Protein AF-A0A6B3DPB6-F1 (afdb_monomer_lite)

Sequence (74 aa):
MSDGVGPAVHALPDGEAELSLVVRLPWEDVARLGQEAGRLAARLQRPVTLDEAAGHRLRSTPLGAHAKPAGAQP

Secondary structure (DSSP, 8-state):
-------SEEE-TTS-EEE-------HHHHHHHHHHHHHHHHHHTS---HHHHHHHHHHHS-TT-----S----

Radius of gyration: 16.49 Å; chains: 1; bounding box: 36×41×41 Å

Foldseek 3Di:
DDPPPDPQWAADPVRDIDGDDDDDDDVVVLVVLVVQQVVVCVVVVHRGDSVRSVVVCVVPPDPPPDPPPDDDDD

Structure (mmCIF, N/CA/C/O backbone):
data_AF-A0A6B3DPB6-F1
#
_entry.id   AF-A0A6B3DPB6-F1
#
loop_
_atom_site.group_PDB
_atom_site.id
_atom_site.type_symbol
_atom_site.label_atom_id
_atom_site.label_alt_id
_atom_site.label_comp_id
_atom_site.label_asym_id
_atom_site.label_entity_id
_atom_site.label_seq_id
_atom_site.pdbx_PDB_ins_code
_atom_site.Cartn_x
_atom_site.Cartn_y
_atom_site.Cartn_z
_atom_site.occupancy
_atom_site.B_iso_or_equiv
_atom_site.auth_seq_id
_atom_site.auth_comp_id
_atom_site.auth_asym_id
_atom_site.auth_atom_id
_atom_site.pdbx_PDB_model_num
ATOM 1 N N . MET A 1 1 ? -8.400 8.881 -24.810 1.00 44.34 1 MET A N 1
ATOM 2 C CA . MET A 1 1 ? -7.597 8.296 -23.718 1.00 44.34 1 MET A CA 1
ATOM 3 C C . MET A 1 1 ? -6.240 8.949 -23.826 1.00 44.34 1 MET A C 1
ATOM 5 O O . MET A 1 1 ? -5.494 8.610 -24.730 1.00 44.34 1 MET A O 1
ATOM 9 N N . SER A 1 2 ? -6.012 10.007 -23.055 1.00 42.31 2 SER A N 1
ATOM 10 C CA . SER A 1 2 ? -4.764 10.762 -23.137 1.00 42.31 2 SER A CA 1
ATOM 11 C C . SER A 1 2 ? -3.773 10.140 -22.162 1.00 42.31 2 SER A C 1
ATOM 13 O O . SER A 1 2 ? -3.947 10.283 -20.954 1.00 42.31 2 SER A O 1
ATOM 15 N N . ASP A 1 3 ? -2.772 9.437 -22.690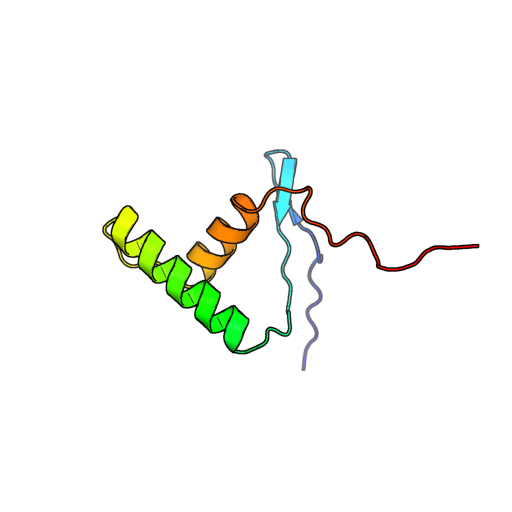 1.00 55.88 3 ASP A N 1
ATOM 16 C CA . ASP A 1 3 ? -1.555 9.071 -21.964 1.00 55.88 3 ASP A CA 1
ATOM 17 C C . ASP A 1 3 ? -0.767 10.353 -21.677 1.00 55.88 3 ASP A C 1
ATOM 19 O O . ASP A 1 3 ? 0.050 10.819 -22.472 1.00 55.88 3 ASP A O 1
ATOM 23 N N . GLY A 1 4 ? -1.079 10.983 -20.549 1.00 54.22 4 GLY A N 1
ATOM 24 C CA . GLY A 1 4 ? -0.283 12.066 -19.994 1.00 54.22 4 GLY A CA 1
ATOM 25 C C . GLY A 1 4 ? 0.949 11.488 -19.314 1.00 54.22 4 GLY A C 1
ATOM 26 O O . GLY A 1 4 ? 0.957 11.337 -18.096 1.00 54.22 4 GLY A O 1
ATOM 27 N N . VAL A 1 5 ? 1.988 11.150 -20.080 1.00 59.06 5 VAL A N 1
ATOM 28 C CA . VAL A 1 5 ? 3.304 10.840 -19.505 1.00 59.06 5 VAL A CA 1
ATOM 29 C C . VAL A 1 5 ? 3.935 12.161 -19.066 1.00 59.06 5 VAL A C 1
ATOM 31 O O . VAL A 1 5 ? 4.645 12.824 -19.820 1.00 59.06 5 VAL A O 1
ATOM 34 N N . GLY A 1 6 ? 3.627 12.568 -17.834 1.00 58.34 6 GLY A N 1
ATOM 35 C CA . GLY A 1 6 ? 4.503 13.461 -17.081 1.00 58.34 6 GLY A CA 1
ATOM 36 C C . GLY A 1 6 ? 5.875 12.801 -16.873 1.00 58.34 6 GLY A C 1
ATOM 37 O O . GLY A 1 6 ? 6.017 11.595 -17.104 1.00 58.34 6 GLY A O 1
ATOM 38 N N . PRO A 1 7 ? 6.910 13.554 -16.460 1.00 57.53 7 PRO A N 1
ATOM 39 C CA . PRO A 1 7 ? 8.207 12.956 -16.167 1.00 57.53 7 PRO A CA 1
ATOM 40 C C . PRO A 1 7 ? 8.027 11.835 -15.136 1.00 57.53 7 PRO A C 1
ATOM 42 O O . PRO A 1 7 ? 7.482 12.060 -14.060 1.00 57.53 7 PRO A O 1
ATOM 45 N N . ALA A 1 8 ? 8.477 10.621 -15.472 1.00 70.00 8 ALA A N 1
ATOM 46 C CA . ALA A 1 8 ? 8.337 9.438 -14.614 1.00 70.00 8 ALA A CA 1
ATOM 47 C C . ALA A 1 8 ? 9.042 9.590 -13.251 1.00 70.00 8 ALA A C 1
ATOM 49 O O . ALA A 1 8 ? 8.782 8.819 -12.328 1.00 70.00 8 ALA A O 1
ATOM 50 N N . VAL A 1 9 ? 9.939 10.577 -13.147 1.00 80.69 9 VAL A N 1
ATOM 51 C CA . VAL A 1 9 ? 10.727 10.910 -11.964 1.00 80.69 9 VAL A CA 1
ATOM 52 C C . VAL A 1 9 ? 10.825 12.436 -11.851 1.00 80.69 9 VAL A C 1
ATOM 54 O O . VAL A 1 9 ? 11.298 13.089 -12.784 1.00 80.69 9 VAL A O 1
ATOM 57 N N . HIS A 1 10 ? 10.403 13.005 -10.723 1.00 85.31 10 HIS A N 1
ATOM 58 C CA . HIS A 1 10 ? 10.536 14.427 -10.404 1.00 85.31 10 HIS A CA 1
ATOM 59 C C . HIS A 1 10 ? 11.528 14.613 -9.254 1.00 85.31 10 HIS A C 1
ATOM 61 O O . HIS A 1 10 ? 11.293 14.121 -8.159 1.00 85.31 10 HIS A O 1
ATOM 67 N N . ALA A 1 11 ? 12.647 15.296 -9.495 1.00 87.06 11 ALA A N 1
ATOM 68 C CA . ALA A 1 11 ? 13.625 15.575 -8.444 1.00 87.06 11 ALA A CA 1
ATOM 69 C C . ALA A 1 11 ? 13.091 16.627 -7.461 1.00 87.06 11 ALA A C 1
ATOM 71 O O . ALA A 1 11 ? 12.521 17.636 -7.880 1.00 87.06 11 ALA A O 1
ATOM 72 N N . LEU A 1 12 ? 13.316 16.402 -6.170 1.00 89.12 12 LEU A N 1
ATOM 73 C CA . LEU A 1 12 ? 12.919 17.286 -5.083 1.00 89.12 12 LEU A CA 1
ATOM 74 C C . LEU A 1 12 ? 14.115 18.133 -4.595 1.00 89.12 12 LEU A C 1
ATOM 76 O O . LEU A 1 12 ? 15.272 17.741 -4.772 1.00 89.12 12 LEU A O 1
ATOM 80 N N . PRO A 1 13 ? 13.873 19.318 -3.994 1.00 87.44 13 PRO A N 1
ATOM 81 C CA . PRO A 1 13 ? 14.942 20.236 -3.577 1.00 87.44 13 PRO A CA 1
ATOM 82 C C . PRO A 1 13 ? 15.893 19.692 -2.500 1.00 87.44 13 PRO A C 1
ATOM 84 O O . PRO A 1 13 ? 16.986 20.223 -2.324 1.00 87.44 13 PRO A O 1
ATOM 87 N N . ASP A 1 14 ? 15.479 18.663 -1.769 1.00 87.75 14 ASP A N 1
ATOM 88 C CA . ASP A 1 14 ? 16.251 17.962 -0.737 1.00 87.75 14 ASP A CA 1
ATOM 89 C C . ASP A 1 14 ? 17.190 16.882 -1.307 1.00 87.75 14 ASP A C 1
ATOM 91 O O . ASP A 1 14 ? 17.932 16.246 -0.558 1.00 87.75 14 ASP A O 1
ATOM 95 N N . GLY A 1 15 ? 17.203 16.707 -2.631 1.00 86.44 15 GLY A N 1
ATOM 96 C CA . GLY A 1 15 ? 17.964 15.661 -3.306 1.00 86.44 15 GLY A CA 1
ATOM 97 C C . GLY A 1 15 ? 17.221 14.329 -3.402 1.00 86.44 15 GLY A C 1
ATOM 98 O O . GLY A 1 15 ? 17.809 13.354 -3.871 1.00 86.44 15 GLY A O 1
ATOM 99 N N . GLU A 1 16 ? 15.951 14.270 -2.993 1.00 85.44 16 GLU A N 1
ATOM 100 C CA . GLU A 1 16 ? 15.084 13.117 -3.224 1.00 85.44 16 GLU A CA 1
ATOM 101 C C . GLU A 1 16 ? 14.440 13.163 -4.622 1.00 85.44 16 GLU A C 1
ATOM 103 O O . GLU A 1 16 ? 14.678 14.065 -5.430 1.00 85.44 16 GLU A O 1
ATOM 108 N N . ALA A 1 17 ? 13.632 12.152 -4.939 1.00 85.19 17 ALA A N 1
ATOM 109 C CA . ALA A 1 17 ? 12.849 12.119 -6.163 1.00 85.19 17 ALA A CA 1
ATOM 110 C C . ALA A 1 17 ? 11.474 11.481 -5.931 1.00 85.19 17 ALA A C 1
ATOM 112 O O . ALA A 1 17 ? 11.352 10.459 -5.258 1.00 85.19 17 ALA A O 1
ATOM 113 N N . GLU A 1 18 ? 10.448 12.061 -6.541 1.00 83.56 18 GLU A N 1
ATOM 114 C CA . GLU A 1 18 ? 9.085 11.551 -6.582 1.00 83.56 18 GLU A CA 1
ATOM 115 C C . GLU A 1 18 ? 8.863 10.722 -7.855 1.00 83.56 18 GLU A C 1
ATOM 117 O O . GLU A 1 18 ? 9.261 11.123 -8.951 1.00 83.56 18 GLU A O 1
ATOM 122 N N . LEU A 1 19 ? 8.221 9.556 -7.720 1.00 82.75 19 LEU A N 1
ATOM 123 C CA . LEU A 1 19 ? 7.863 8.672 -8.831 1.00 82.75 19 LEU A CA 1
ATOM 124 C C . LEU A 1 19 ? 6.384 8.286 -8.745 1.00 82.75 19 LEU A C 1
ATOM 126 O O . LEU A 1 19 ? 5.908 7.875 -7.688 1.00 82.75 19 LEU A O 1
ATOM 130 N N . SER A 1 20 ? 5.682 8.334 -9.879 1.00 82.44 20 SER A N 1
ATOM 131 C CA . SER A 1 20 ? 4.320 7.799 -10.020 1.00 82.44 20 SER A CA 1
ATOM 132 C C . SER A 1 20 ? 4.353 6.469 -10.771 1.00 82.44 20 SER A C 1
ATOM 134 O O . SER A 1 20 ? 4.798 6.406 -11.916 1.00 82.44 20 SER A O 1
ATOM 136 N N . LEU A 1 21 ? 3.889 5.394 -10.129 1.00 79.56 21 LEU A N 1
ATOM 137 C CA . LEU A 1 21 ? 3.952 4.027 -10.655 1.00 79.56 21 LEU A CA 1
ATOM 138 C C . LEU A 1 21 ? 2.575 3.363 -10.601 1.00 79.56 21 LEU A C 1
ATOM 140 O O . LEU A 1 21 ? 1.884 3.430 -9.587 1.00 79.56 21 LEU A O 1
ATOM 144 N N . VAL A 1 22 ? 2.215 2.643 -11.664 1.00 84.50 22 VAL A N 1
ATOM 145 C CA . VAL A 1 22 ? 1.079 1.712 -11.655 1.00 84.50 22 VAL A CA 1
ATOM 146 C C . VAL A 1 22 ? 1.633 0.296 -11.557 1.00 84.50 22 VAL A C 1
ATOM 148 O O . VAL A 1 22 ? 2.318 -0.174 -12.464 1.00 84.50 22 VAL A O 1
ATOM 151 N N . VAL A 1 23 ? 1.340 -0.394 -10.455 1.00 83.62 23 VAL A N 1
ATOM 152 C CA . VAL A 1 23 ? 1.801 -1.766 -10.206 1.00 83.62 23 VAL A CA 1
ATOM 153 C C . VAL A 1 23 ? 0.626 -2.733 -10.129 1.00 83.62 23 VAL A C 1
ATOM 155 O O . VAL A 1 23 ? -0.455 -2.394 -9.652 1.00 83.62 23 VAL A O 1
ATOM 158 N N . ARG A 1 24 ? 0.842 -3.971 -10.580 1.00 90.31 24 ARG A N 1
ATOM 159 C CA . ARG A 1 24 ? -0.106 -5.069 -10.370 1.00 90.31 24 ARG A CA 1
ATOM 160 C C . ARG A 1 24 ? 0.297 -5.819 -9.110 1.00 90.31 24 ARG A C 1
ATOM 162 O O . ARG A 1 24 ? 1.367 -6.419 -9.078 1.00 90.31 24 ARG A O 1
ATOM 169 N N . LEU A 1 25 ? -0.564 -5.790 -8.100 1.00 87.38 25 LEU A N 1
ATOM 170 C CA . LEU A 1 25 ? -0.346 -6.488 -6.836 1.00 87.38 25 LEU A CA 1
ATOM 171 C C . LEU A 1 25 ? -1.345 -7.643 -6.686 1.00 87.38 25 LEU A C 1
ATOM 173 O O . LEU A 1 25 ? -2.531 -7.449 -6.972 1.00 87.38 25 LEU A O 1
ATOM 177 N N . PRO 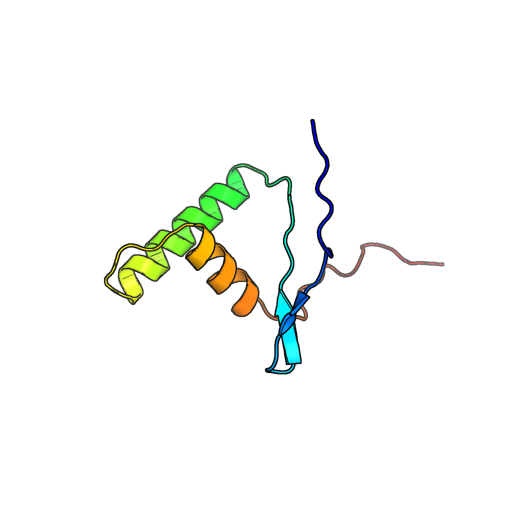A 1 26 ? -0.899 -8.827 -6.232 1.00 94.88 26 PRO A N 1
ATOM 178 C CA . PRO A 1 26 ? -1.795 -9.872 -5.749 1.00 94.88 26 PRO A CA 1
ATOM 179 C C . PRO A 1 26 ? -2.662 -9.368 -4.590 1.00 94.88 26 PRO A C 1
ATOM 181 O O . PRO A 1 26 ? -2.259 -8.480 -3.831 1.00 94.88 26 PRO A O 1
ATOM 184 N N . TRP A 1 27 ? -3.843 -9.959 -4.411 1.00 93.25 27 TRP A N 1
ATOM 185 C CA . TRP A 1 27 ? -4.761 -9.543 -3.345 1.00 93.25 27 TRP A CA 1
ATOM 186 C C . TRP A 1 27 ? -4.183 -9.801 -1.946 1.00 93.25 27 TRP A C 1
ATOM 188 O O . TRP A 1 27 ? -4.436 -9.050 -1.005 1.00 93.25 27 TRP A O 1
ATOM 198 N N . GLU A 1 28 ? -3.325 -10.809 -1.816 1.00 96.00 28 GLU A N 1
ATOM 199 C CA . GLU A 1 28 ? -2.588 -11.136 -0.599 1.00 96.00 28 GLU A CA 1
ATOM 200 C C . GLU A 1 28 ? -1.637 -10.001 -0.193 1.00 96.00 28 GLU A C 1
ATOM 202 O O . GLU A 1 28 ? -1.487 -9.700 0.993 1.00 96.00 28 GLU A O 1
ATOM 207 N N . ASP A 1 29 ? -1.009 -9.334 -1.166 1.00 92.25 29 ASP A N 1
ATOM 208 C CA . ASP A 1 29 ? -0.140 -8.186 -0.907 1.00 92.25 29 ASP A CA 1
ATOM 209 C C . ASP A 1 29 ? -0.921 -6.948 -0.489 1.00 92.25 29 ASP A C 1
ATOM 211 O O . ASP A 1 29 ? -0.507 -6.257 0.448 1.00 92.25 29 ASP A O 1
ATOM 215 N N . VAL A 1 30 ? -2.080 -6.718 -1.107 1.00 92.88 30 VAL A N 1
ATOM 216 C CA . VAL A 1 30 ? -3.012 -5.659 -0.696 1.00 92.88 30 VAL A CA 1
ATOM 217 C C . VAL A 1 30 ? -3.492 -5.902 0.737 1.00 92.88 30 VAL A C 1
ATOM 219 O O . VAL A 1 30 ? -3.457 -4.991 1.5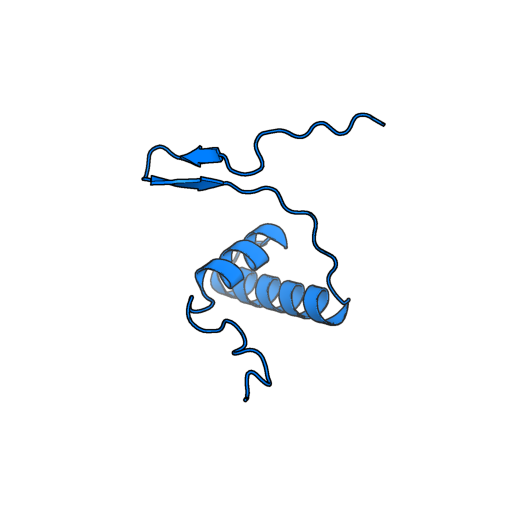65 1.00 92.88 30 VAL A O 1
ATOM 222 N N . ALA A 1 31 ? -3.846 -7.142 1.082 1.00 95.56 31 ALA A N 1
ATOM 223 C CA . ALA A 1 31 ? -4.237 -7.504 2.441 1.00 95.56 31 ALA A CA 1
ATOM 224 C C . ALA A 1 31 ? -3.099 -7.274 3.453 1.00 95.56 31 ALA A C 1
ATOM 226 O O . ALA A 1 31 ? -3.334 -6.728 4.532 1.00 95.56 31 ALA A O 1
ATOM 227 N N . ARG A 1 32 ? -1.849 -7.620 3.106 1.00 93.88 32 ARG A N 1
ATOM 228 C CA . ARG A 1 32 ? -0.673 -7.326 3.947 1.00 93.88 32 ARG A CA 1
ATOM 229 C C . ARG A 1 32 ? -0.479 -5.825 4.177 1.00 93.88 32 ARG A C 1
ATOM 231 O O . ARG A 1 32 ? -0.116 -5.438 5.287 1.00 93.88 32 ARG A O 1
ATOM 238 N N . LEU A 1 33 ? -0.719 -4.989 3.165 1.00 94.31 33 LEU A N 1
ATOM 239 C CA . LEU A 1 33 ? -0.687 -3.528 3.310 1.00 94.31 33 LEU A CA 1
ATOM 240 C C . LEU A 1 33 ? -1.813 -3.021 4.219 1.00 94.31 33 LEU A C 1
ATOM 242 O O . LEU A 1 33 ? -1.555 -2.184 5.078 1.00 94.31 33 LEU A O 1
ATOM 246 N N . GLY A 1 34 ? -3.023 -3.575 4.109 1.00 95.44 34 GLY A N 1
ATOM 247 C CA . GLY A 1 34 ? -4.126 -3.258 5.022 1.00 95.44 34 GLY A CA 1
ATOM 248 C C . GLY A 1 34 ? -3.806 -3.594 6.485 1.00 95.44 34 GLY A C 1
ATOM 249 O O . GLY A 1 34 ? -4.074 -2.794 7.380 1.00 95.44 34 GLY A O 1
ATOM 250 N N . GLN A 1 35 ? -3.156 -4.734 6.739 1.00 95.81 35 GLN A N 1
ATOM 251 C CA . GLN A 1 35 ? -2.696 -5.094 8.087 1.00 95.81 35 GLN A CA 1
ATOM 252 C C . GLN A 1 35 ? -1.626 -4.130 8.614 1.00 95.81 35 GLN A C 1
ATOM 254 O O . GLN A 1 35 ? -1.634 -3.772 9.792 1.00 95.81 35 GLN A O 1
ATOM 259 N N . GLU A 1 36 ? -0.715 -3.682 7.749 1.00 95.88 36 GLU A N 1
ATOM 260 C CA . GLU A 1 36 ? 0.272 -2.662 8.107 1.00 95.88 36 GLU A CA 1
ATOM 261 C C . GLU A 1 36 ? -0.391 -1.317 8.421 1.00 95.88 36 GLU A C 1
ATOM 263 O O . GLU A 1 36 ? -0.036 -0.691 9.417 1.00 95.88 36 GLU A O 1
ATOM 268 N N . ALA A 1 37 ? -1.403 -0.911 7.650 1.00 97.12 37 ALA A N 1
ATOM 269 C CA . ALA A 1 37 ? -2.193 0.285 7.936 1.00 97.12 37 ALA A CA 1
ATOM 270 C C . ALA A 1 37 ? -2.869 0.192 9.311 1.00 97.12 37 ALA A C 1
ATOM 272 O O . ALA A 1 37 ? -2.791 1.135 10.093 1.00 97.12 37 ALA A O 1
ATOM 273 N N . GLY A 1 38 ? -3.450 -0.964 9.653 1.00 96.94 38 GLY A N 1
ATOM 274 C CA . GLY A 1 38 ? -4.032 -1.211 10.976 1.00 96.94 38 GLY A CA 1
ATOM 275 C C . GLY A 1 38 ? -3.006 -1.111 12.109 1.00 96.94 38 GLY A C 1
ATOM 276 O O . GLY A 1 38 ? -3.256 -0.451 13.120 1.00 96.94 38 GLY A O 1
ATOM 277 N N . ARG A 1 39 ? -1.814 -1.699 11.929 1.00 96.38 39 ARG A N 1
ATOM 278 C CA . ARG A 1 39 ? -0.705 -1.566 12.890 1.00 96.38 39 ARG A CA 1
ATOM 279 C C . ARG A 1 39 ? -0.264 -0.116 13.057 1.00 96.38 39 ARG A C 1
ATOM 281 O O . ARG A 1 39 ? -0.065 0.338 14.184 1.00 96.38 39 ARG A O 1
ATOM 288 N N . LEU A 1 40 ? -0.116 0.612 11.953 1.00 97.00 40 LEU A N 1
ATOM 289 C CA . LEU A 1 40 ? 0.319 2.002 11.971 1.00 97.00 40 LEU A CA 1
ATOM 290 C C . LEU A 1 40 ? -0.745 2.906 12.606 1.00 97.00 40 LEU A C 1
ATOM 292 O O . LEU A 1 40 ? -0.399 3.761 13.416 1.00 97.00 40 LEU A O 1
ATOM 296 N N . ALA A 1 41 ? -2.026 2.663 12.327 1.00 97.81 41 ALA A N 1
ATOM 297 C CA . ALA A 1 41 ? -3.143 3.373 12.942 1.00 97.81 41 ALA A CA 1
ATOM 298 C C . ALA A 1 41 ? -3.179 3.173 14.462 1.00 97.81 41 ALA A C 1
ATOM 300 O O . ALA A 1 41 ? -3.295 4.142 15.211 1.00 97.81 41 ALA A O 1
ATOM 301 N N . ALA A 1 42 ? -2.990 1.935 14.930 1.00 97.75 42 ALA A N 1
ATOM 302 C CA . ALA A 1 42 ? -2.891 1.638 16.356 1.00 97.75 42 ALA A CA 1
ATOM 303 C C . ALA A 1 42 ? -1.668 2.310 17.002 1.00 97.75 42 ALA A C 1
ATOM 305 O O . ALA A 1 42 ? -1.760 2.838 18.107 1.00 97.75 42 ALA A O 1
ATOM 306 N N . ARG A 1 43 ? -0.519 2.342 16.319 1.00 96.81 43 ARG A N 1
ATOM 307 C CA . ARG A 1 43 ? 0.6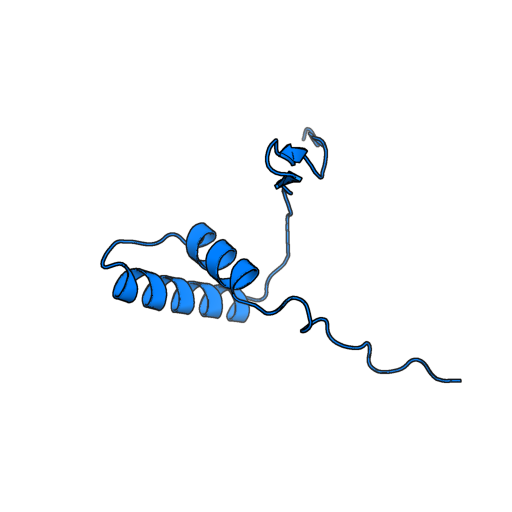93 2.994 16.838 1.00 96.81 43 ARG A CA 1
ATOM 308 C C . ARG A 1 43 ? 0.558 4.515 16.902 1.00 96.81 43 ARG A C 1
ATOM 310 O O . ARG A 1 43 ? 1.016 5.125 17.862 1.00 96.81 43 ARG A O 1
ATOM 317 N N . LEU A 1 44 ? -0.022 5.121 15.872 1.00 96.94 44 LEU A N 1
ATOM 318 C CA . LEU A 1 44 ? -0.138 6.574 15.741 1.00 96.94 44 LEU A CA 1
ATOM 319 C C . LEU A 1 44 ? -1.429 7.127 16.354 1.00 96.94 44 LEU A C 1
ATOM 321 O O . LEU A 1 44 ? -1.605 8.342 16.368 1.00 96.94 44 LEU A O 1
ATOM 325 N N . GLN A 1 45 ? -2.311 6.248 16.846 1.00 97.56 45 GLN A N 1
ATOM 326 C CA . GLN A 1 45 ? -3.604 6.582 17.449 1.00 97.56 45 GLN A CA 1
ATOM 327 C C . GLN A 1 45 ? -4.460 7.486 16.547 1.00 97.56 45 GLN A C 1
ATOM 329 O O . GLN A 1 45 ? -5.181 8.366 17.012 1.00 97.56 45 GLN A O 1
ATOM 334 N N . ARG A 1 46 ? -4.372 7.270 15.230 1.00 97.88 46 ARG A N 1
ATOM 335 C CA . ARG A 1 46 ? -5.174 7.975 14.227 1.00 97.88 46 ARG A CA 1
ATOM 336 C C . ARG A 1 46 ? -5.501 7.059 13.047 1.00 97.88 46 ARG A C 1
ATOM 338 O O . ARG A 1 46 ? -4.761 6.103 12.817 1.00 97.88 46 ARG A O 1
ATOM 345 N N . PRO A 1 47 ? -6.549 7.359 12.264 1.00 96.38 47 PRO A N 1
ATOM 346 C CA . PRO A 1 47 ? -6.771 6.699 10.982 1.00 96.38 47 PRO A CA 1
ATOM 347 C C . PRO A 1 47 ? -5.554 6.854 10.057 1.00 96.38 47 PRO A C 1
ATOM 349 O O . PRO A 1 47 ? -4.944 7.923 10.017 1.00 96.38 47 PRO A O 1
ATOM 352 N N . VAL A 1 48 ? -5.217 5.788 9.329 1.00 97.25 48 VAL A N 1
ATOM 353 C CA . VAL A 1 48 ? -4.089 5.725 8.388 1.00 97.25 48 VAL A CA 1
ATOM 354 C C . VAL A 1 48 ? -4.590 5.218 7.041 1.00 97.25 48 VAL A C 1
ATOM 356 O O . VAL A 1 48 ? -5.358 4.254 6.993 1.00 97.25 48 VAL A O 1
ATOM 359 N N . THR A 1 49 ? -4.163 5.853 5.951 1.00 95.62 49 THR A N 1
ATOM 360 C CA . THR A 1 49 ? -4.525 5.432 4.590 1.00 95.62 49 THR A CA 1
ATOM 361 C C . THR A 1 49 ? -3.637 4.294 4.086 1.00 95.62 49 THR A C 1
ATOM 363 O O . THR A 1 49 ? -2.556 4.018 4.613 1.00 95.62 49 THR A O 1
ATOM 366 N N . LEU A 1 50 ? -4.083 3.617 3.024 1.00 92.12 50 LEU A N 1
ATOM 367 C CA . LEU A 1 50 ? -3.283 2.568 2.392 1.00 92.12 50 LEU A CA 1
ATOM 368 C C . LEU A 1 50 ? -1.989 3.132 1.780 1.00 92.12 50 LEU A C 1
ATOM 370 O O . LEU A 1 50 ? -0.949 2.485 1.880 1.00 92.12 50 LEU A O 1
ATOM 374 N N . ASP A 1 51 ? -2.034 4.345 1.219 1.00 90.62 51 ASP A N 1
ATOM 375 C CA . ASP A 1 51 ? -0.867 5.032 0.653 1.00 90.62 51 ASP A CA 1
ATOM 376 C C . ASP A 1 51 ? 0.170 5.375 1.731 1.00 90.62 51 ASP A C 1
ATOM 378 O O . ASP A 1 51 ? 1.365 5.144 1.546 1.00 90.62 51 ASP A O 1
ATOM 382 N N . GLU A 1 52 ? -0.276 5.843 2.903 1.00 93.19 52 GLU A N 1
ATOM 383 C CA . GLU A 1 52 ? 0.607 6.076 4.051 1.00 93.19 52 GLU A CA 1
ATOM 384 C C . GLU A 1 52 ? 1.277 4.774 4.516 1.00 93.19 52 GLU A C 1
ATOM 386 O O . GLU A 1 52 ? 2.484 4.754 4.776 1.00 93.19 52 GLU A O 1
ATOM 391 N N . ALA A 1 53 ? 0.522 3.673 4.593 1.00 95.19 53 ALA A N 1
ATOM 392 C CA . ALA A 1 53 ? 1.052 2.363 4.968 1.00 95.19 53 ALA A CA 1
ATOM 393 C C . ALA A 1 53 ? 2.038 1.813 3.924 1.00 95.19 53 ALA A C 1
ATOM 395 O O . ALA A 1 53 ? 3.078 1.257 4.287 1.00 95.19 53 ALA A O 1
ATOM 396 N N . ALA A 1 54 ? 1.754 2.004 2.633 1.00 91.31 54 ALA A N 1
ATOM 397 C CA . ALA A 1 54 ? 2.664 1.659 1.548 1.00 91.31 54 ALA A CA 1
ATOM 398 C C . ALA A 1 54 ? 3.963 2.471 1.642 1.00 91.31 54 ALA A C 1
ATOM 400 O O . ALA A 1 54 ? 5.047 1.886 1.658 1.00 91.31 54 ALA A O 1
ATOM 401 N N . GLY A 1 55 ? 3.872 3.792 1.817 1.00 89.31 55 GLY A N 1
ATOM 402 C CA . GLY A 1 55 ? 5.031 4.665 2.005 1.00 89.31 55 GLY A CA 1
ATOM 403 C C . GLY A 1 55 ? 5.838 4.335 3.266 1.00 89.31 55 GLY A C 1
ATOM 404 O O . GLY A 1 55 ? 7.069 4.388 3.247 1.00 89.31 55 GLY A O 1
ATOM 405 N N . HIS A 1 56 ? 5.179 3.958 4.367 1.00 91.75 56 HIS A N 1
ATOM 406 C CA . HIS A 1 56 ? 5.848 3.479 5.582 1.00 91.75 56 HIS A CA 1
ATOM 407 C C . HIS A 1 56 ? 6.603 2.173 5.322 1.00 91.75 56 HIS A C 1
ATOM 409 O O . HIS A 1 56 ? 7.766 2.048 5.705 1.00 91.75 56 HIS A O 1
ATOM 415 N N . ARG A 1 57 ? 5.975 1.214 4.635 1.00 88.25 57 ARG A N 1
ATOM 416 C CA . ARG A 1 57 ? 6.579 -0.084 4.320 1.00 88.25 57 ARG A CA 1
ATOM 417 C C . ARG A 1 57 ? 7.756 0.046 3.359 1.00 88.25 57 ARG A C 1
ATOM 419 O O . ARG A 1 57 ? 8.767 -0.609 3.587 1.00 88.25 57 ARG A O 1
ATOM 426 N N . LEU A 1 58 ? 7.659 0.889 2.331 1.00 86.94 58 LEU A N 1
ATOM 427 C CA . LEU A 1 58 ? 8.755 1.142 1.389 1.00 86.94 58 LEU A CA 1
ATOM 428 C C . LEU A 1 58 ? 9.971 1.758 2.088 1.00 86.94 58 LEU A C 1
ATOM 430 O O . LEU A 1 58 ? 11.086 1.304 1.863 1.00 86.94 58 LEU A O 1
ATOM 434 N N . ARG A 1 59 ? 9.755 2.724 2.991 1.00 85.12 59 ARG A N 1
ATOM 435 C CA . ARG A 1 59 ? 10.833 3.355 3.773 1.00 85.12 59 ARG A CA 1
ATOM 436 C C . ARG A 1 59 ? 11.418 2.448 4.854 1.00 85.12 59 ARG A C 1
ATOM 438 O O . ARG A 1 59 ? 12.593 2.560 5.180 1.00 85.12 59 ARG A O 1
ATOM 445 N N . SER A 1 60 ? 10.596 1.567 5.420 1.00 83.81 60 SER A N 1
ATOM 446 C CA . SER A 1 60 ? 10.998 0.658 6.503 1.00 83.81 60 SER A CA 1
ATOM 447 C C . SER A 1 60 ? 11.597 -0.658 5.997 1.00 83.81 60 SER A C 1
ATOM 449 O O . SER A 1 60 ? 12.231 -1.374 6.769 1.00 83.81 60 SER A O 1
ATOM 451 N N . THR A 1 61 ? 11.395 -1.006 4.721 1.00 77.00 61 THR A N 1
ATOM 452 C CA . THR A 1 61 ? 12.020 -2.183 4.104 1.00 77.00 61 THR A CA 1
ATOM 453 C C . THR A 1 61 ? 13.484 -1.856 3.798 1.00 77.00 61 THR A C 1
ATOM 455 O O . THR A 1 61 ? 13.743 -0.898 3.072 1.00 77.00 61 THR A O 1
ATOM 458 N N . PRO A 1 62 ? 14.462 -2.626 4.309 1.00 64.81 62 PRO A N 1
ATOM 459 C CA . PRO A 1 62 ? 15.869 -2.379 4.018 1.00 64.81 62 PRO A CA 1
ATOM 460 C C . PRO A 1 62 ? 16.152 -2.458 2.511 1.00 64.81 62 PRO A C 1
ATOM 462 O O . PRO A 1 62 ? 15.799 -3.446 1.865 1.00 64.81 62 PRO A O 1
ATOM 465 N N . LEU A 1 63 ? 16.872 -1.464 1.979 1.00 59.19 63 LEU A N 1
ATOM 466 C CA . LEU A 1 63 ? 17.285 -1.330 0.568 1.00 59.19 63 LEU A CA 1
ATOM 467 C C . LEU A 1 63 ? 18.100 -2.526 0.009 1.00 59.19 63 LEU A C 1
ATOM 469 O O . LEU A 1 63 ? 18.395 -2.573 -1.178 1.00 59.19 63 LEU A O 1
ATOM 473 N N . GLY A 1 64 ? 18.468 -3.509 0.839 1.00 54.44 64 GLY A N 1
ATOM 474 C CA . GLY A 1 64 ? 19.228 -4.706 0.452 1.00 54.44 64 GLY A CA 1
ATOM 475 C C . GLY A 1 64 ? 18.397 -5.972 0.203 1.00 54.44 64 GLY A C 1
ATOM 476 O O . GLY A 1 6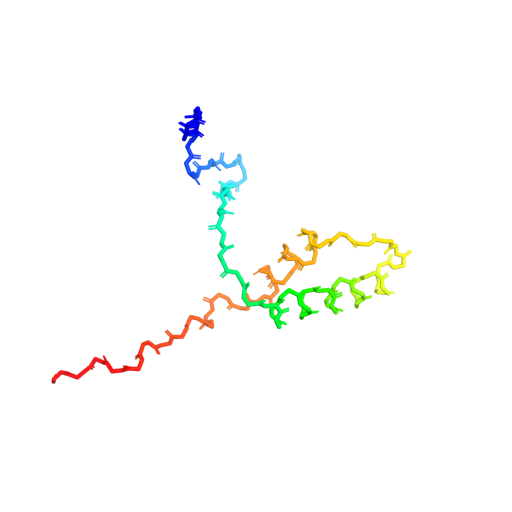4 ? 18.972 -7.006 -0.124 1.00 54.44 64 GLY A O 1
ATOM 477 N N . ALA A 1 65 ? 17.068 -5.931 0.351 1.00 53.19 65 ALA A N 1
ATOM 478 C CA . ALA A 1 65 ? 16.187 -7.091 0.153 1.00 53.19 65 ALA A CA 1
ATOM 479 C C . ALA A 1 65 ? 15.748 -7.293 -1.314 1.00 53.19 65 ALA A C 1
ATOM 481 O O . ALA A 1 65 ? 14.710 -7.902 -1.579 1.00 53.19 65 ALA A O 1
ATOM 482 N N . HIS A 1 66 ? 16.515 -6.786 -2.284 1.00 53.72 66 HIS A N 1
ATOM 483 C CA . HIS A 1 66 ? 16.331 -7.165 -3.681 1.00 53.72 66 HIS A CA 1
ATOM 484 C C . HIS A 1 66 ? 16.616 -8.663 -3.809 1.00 53.72 66 HIS A C 1
ATOM 486 O O . HIS A 1 66 ? 17.704 -9.125 -3.463 1.00 53.72 66 HIS A O 1
ATOM 492 N N . ALA A 1 67 ? 15.625 -9.434 -4.264 1.00 54.78 67 ALA A N 1
ATOM 493 C CA . ALA A 1 67 ? 15.794 -10.852 -4.541 1.00 54.78 67 ALA A CA 1
ATOM 494 C C . ALA A 1 67 ? 17.013 -11.034 -5.455 1.00 54.78 67 ALA A C 1
ATOM 496 O O . ALA A 1 67 ? 16.994 -10.613 -6.612 1.00 54.78 67 ALA A O 1
ATOM 497 N N . LYS A 1 68 ? 18.086 -11.644 -4.933 1.00 51.19 68 LYS A N 1
ATOM 498 C CA . LYS A 1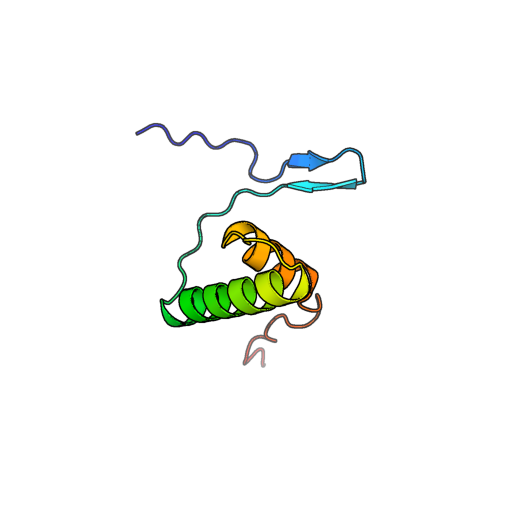 68 ? 19.181 -12.137 -5.768 1.00 51.19 68 LYS A CA 1
ATOM 499 C C . LYS A 1 68 ? 18.530 -13.041 -6.823 1.00 51.19 68 LYS A C 1
ATOM 501 O O . LYS A 1 68 ? 17.845 -13.985 -6.421 1.00 51.19 68 LYS A O 1
ATOM 506 N N . PRO A 1 69 ? 18.674 -12.761 -8.130 1.00 50.66 69 PRO A N 1
ATOM 507 C CA . PRO A 1 69 ? 18.075 -13.608 -9.146 1.00 50.66 69 PRO A CA 1
ATOM 508 C C . PRO A 1 69 ? 18.590 -15.035 -8.948 1.00 50.66 69 PRO A C 1
ATOM 510 O O . PRO A 1 69 ? 19.795 -15.264 -8.805 1.00 50.66 69 PRO A O 1
ATOM 513 N N . ALA A 1 70 ? 17.666 -15.990 -8.865 1.00 58.25 70 ALA A N 1
ATOM 514 C CA . ALA A 1 70 ? 18.007 -17.399 -8.833 1.00 58.25 70 ALA A CA 1
ATOM 515 C C . ALA A 1 70 ? 18.580 -17.772 -10.207 1.00 58.25 70 ALA A C 1
ATOM 517 O O . ALA A 1 70 ? 17.836 -17.934 -11.167 1.00 58.25 70 ALA A O 1
ATOM 518 N N . GLY A 1 71 ? 19.907 -17.873 -10.292 1.00 60.81 71 GLY A N 1
ATOM 519 C CA . GLY A 1 71 ? 20.604 -18.410 -11.457 1.00 60.81 71 GLY A CA 1
ATOM 520 C C . GLY A 1 71 ? 21.205 -17.351 -12.378 1.00 60.81 71 GLY A C 1
ATOM 521 O O . GLY A 1 71 ? 20.589 -16.921 -13.345 1.00 60.81 71 GLY A O 1
ATOM 522 N N . ALA A 1 72 ? 22.468 -17.022 -12.130 1.00 44.31 72 ALA A N 1
ATOM 523 C CA . ALA A 1 72 ? 23.399 -16.704 -13.203 1.00 44.31 72 ALA A CA 1
ATOM 524 C C . ALA A 1 72 ? 24.622 -17.609 -13.001 1.00 44.31 72 ALA A C 1
ATOM 526 O O . ALA A 1 72 ? 25.458 -17.350 -12.139 1.00 44.31 72 ALA A O 1
ATOM 527 N N . GLN A 1 73 ? 24.642 -18.714 -13.743 1.00 45.81 73 GLN A N 1
ATOM 528 C CA . GLN A 1 73 ? 25.806 -19.563 -13.994 1.00 45.81 73 GLN A CA 1
ATOM 529 C C . GLN A 1 73 ? 25.945 -19.615 -15.525 1.00 45.81 73 GLN A C 1
ATOM 531 O O . GLN A 1 73 ? 24.931 -19.759 -16.215 1.00 45.81 73 GLN A O 1
ATOM 536 N N . PRO A 1 74 ? 27.145 -19.352 -16.053 1.00 48.94 74 PRO A N 1
ATOM 537 C CA . PRO A 1 74 ? 28.046 -20.437 -16.436 1.00 48.94 74 PRO A CA 1
ATOM 538 C C . PRO A 1 74 ? 29.408 -20.363 -15.744 1.00 48.94 74 PRO A C 1
ATOM 540 O O . PRO A 1 74 ? 29.922 -19.241 -15.540 1.00 48.94 74 PRO A O 1
#

pLDDT: mean 80.49, std 17.49, range [42.31, 97.88]